Protein AF-A0A1M6ST79-F1 (afdb_monomer_lite)

pLDDT: mean 76.86, std 16.63, range [37.59, 95.06]

Foldseek 3Di:
DDDPPDDDVVNVVVVVLVCQAVVVDADWDQDLQQRAIGHHDDDPDPRHDDLQVLCCSQAVPDGQDPPDPVSVVVSVVSVPDDSVRNNVSSVVSCVVVVVVVVVVVVVVVVVPPDPPPPDDDDD

Radius of gyration: 23.15 Å; chains: 1; bounding box: 65×62×48 Å

Organism: NCBI:txid1470563

Sequence (123 aa):
MVDLSTHSGVNLVTEVKRRIEDGSIDALLFDLTTARFHYQGTRDYPRDVDSNSLIGVVFPIVKFDEDSVSHAATVSLLRELTDSKFKALRDVARCFFGAVIKHTKDRYSASRIKPEVAGQEGE

Secondary structure (DSSP, 8-state):
----TT--HHHHHHHHHHHHHTTSS---EEETTTTEEE-SSSS-S-SBPPHHHHHHHH-TTPPP-TT-HHHHHHHHHHHHS-HHHHHHHHHHHHHHHHHHHHHHHHHHHHTT-----------

Structure (mmCIF, N/CA/C/O backbone):
data_AF-A0A1M6ST79-F1
#
_entry.id   AF-A0A1M6ST79-F1
#
loop_
_atom_site.group_PDB
_atom_site.id
_atom_site.type_symbol
_atom_site.label_atom_id
_atom_site.label_alt_id
_atom_site.label_comp_id
_atom_site.label_asym_id
_atom_site.label_entity_id
_atom_site.label_seq_id
_atom_site.pdbx_PDB_ins_code
_atom_site.Cartn_x
_atom_site.Cartn_y
_atom_site.Cartn_z
_atom_site.occupancy
_atom_site.B_iso_or_equiv
_atom_site.auth_seq_id
_atom_site.auth_comp_id
_atom_site.auth_asym_id
_atom_site.auth_atom_id
_atom_site.pdbx_PDB_model_num
ATOM 1 N N . MET A 1 1 ? -28.087 -13.865 16.824 1.00 37.59 1 MET A N 1
ATOM 2 C CA . MET A 1 1 ? -27.020 -14.762 16.336 1.00 37.59 1 MET A CA 1
ATOM 3 C C . MET A 1 1 ? -26.844 -14.447 14.860 1.00 37.59 1 MET A C 1
ATOM 5 O O . MET A 1 1 ? -27.801 -14.632 14.123 1.00 37.59 1 MET A O 1
ATOM 9 N N . VAL A 1 2 ? -25.739 -13.815 14.459 1.00 43.12 2 VAL A N 1
ATOM 10 C CA . VAL A 1 2 ? -25.547 -13.405 13.056 1.00 43.12 2 VAL A CA 1
ATOM 11 C C . VAL A 1 2 ? -24.993 -14.601 12.291 1.00 43.12 2 VAL A C 1
ATOM 13 O O . VAL A 1 2 ? -23.914 -15.091 12.615 1.00 43.12 2 VAL A O 1
ATOM 16 N N . ASP A 1 3 ? -25.773 -15.089 11.332 1.00 41.72 3 ASP A N 1
ATOM 17 C CA . ASP A 1 3 ? -25.406 -16.176 10.432 1.00 41.72 3 ASP A CA 1
ATOM 18 C C . ASP A 1 3 ? -24.315 -15.698 9.455 1.00 41.72 3 ASP A C 1
ATOM 20 O O . ASP A 1 3 ? -24.500 -14.744 8.699 1.00 41.72 3 ASP A O 1
ATOM 24 N N . LEU A 1 4 ? -23.145 -16.336 9.521 1.00 50.66 4 LEU A N 1
ATOM 25 C CA . LEU A 1 4 ? -21.945 -16.023 8.735 1.00 50.66 4 LEU A CA 1
ATOM 26 C C . LEU A 1 4 ? -21.800 -16.923 7.494 1.00 50.66 4 LEU A C 1
ATOM 28 O O . LEU A 1 4 ? -20.781 -16.860 6.810 1.00 50.66 4 LEU A O 1
ATOM 32 N N . SER A 1 5 ? -22.797 -17.752 7.176 1.00 46.41 5 SER A N 1
ATOM 33 C CA . SER A 1 5 ? -22.636 -18.868 6.233 1.00 46.41 5 SER A CA 1
ATOM 34 C C . SER A 1 5 ? -22.495 -18.504 4.747 1.00 46.41 5 SER A C 1
ATOM 36 O O . SER A 1 5 ? -22.210 -19.392 3.951 1.00 46.41 5 SER A O 1
ATOM 38 N N . THR A 1 6 ? -22.627 -17.237 4.328 1.00 49.66 6 THR A N 1
ATOM 39 C CA . THR A 1 6 ? -22.534 -16.887 2.890 1.00 49.66 6 THR A CA 1
ATOM 40 C C . THR A 1 6 ? -21.896 -15.522 2.599 1.00 49.66 6 THR A C 1
ATOM 42 O O . THR A 1 6 ? -22.433 -14.713 1.847 1.00 49.66 6 THR A O 1
ATOM 45 N N . HIS A 1 7 ? -20.731 -15.227 3.176 1.00 49.00 7 HIS A N 1
ATOM 46 C CA . HIS A 1 7 ? -19.993 -14.005 2.842 1.00 49.00 7 HIS A CA 1
ATOM 47 C C . HIS A 1 7 ? -18.645 -14.368 2.223 1.00 49.00 7 HIS A C 1
ATOM 49 O O . HIS A 1 7 ? -17.735 -14.829 2.906 1.00 49.00 7 HIS A O 1
ATOM 55 N N . SER A 1 8 ? -18.528 -14.167 0.904 1.00 56.91 8 SER A N 1
ATOM 56 C CA . SER A 1 8 ? -17.246 -14.201 0.188 1.00 56.91 8 SER A CA 1
ATOM 57 C C . SER A 1 8 ? -16.178 -13.447 0.994 1.00 56.91 8 SER A C 1
ATOM 59 O O . SER A 1 8 ? -16.494 -12.436 1.620 1.00 56.91 8 SER A O 1
ATOM 61 N N . GLY A 1 9 ? -14.921 -13.898 1.007 1.00 59.78 9 GLY A N 1
ATOM 62 C CA . GLY A 1 9 ? -13.877 -13.293 1.857 1.00 59.78 9 GLY A CA 1
ATOM 63 C C . GLY A 1 9 ? -13.728 -11.766 1.711 1.00 59.78 9 GLY A C 1
ATOM 64 O O . GLY A 1 9 ? -13.319 -11.092 2.652 1.00 59.78 9 GLY A O 1
ATOM 65 N N . VAL A 1 10 ? -14.143 -11.199 0.571 1.00 63.22 10 VAL A N 1
ATOM 66 C CA . VAL A 1 10 ? -14.209 -9.748 0.313 1.00 63.22 10 VAL A CA 1
ATOM 67 C C . VAL A 1 10 ? -15.217 -9.033 1.224 1.00 63.22 10 VAL A C 1
ATOM 69 O O . VAL A 1 10 ? -14.940 -7.940 1.723 1.00 63.22 10 VAL A O 1
ATOM 72 N N . ASN A 1 11 ? -16.361 -9.663 1.492 1.00 76.06 11 ASN A N 1
ATOM 73 C CA . ASN A 1 11 ? -17.383 -9.123 2.384 1.00 76.06 11 ASN A CA 1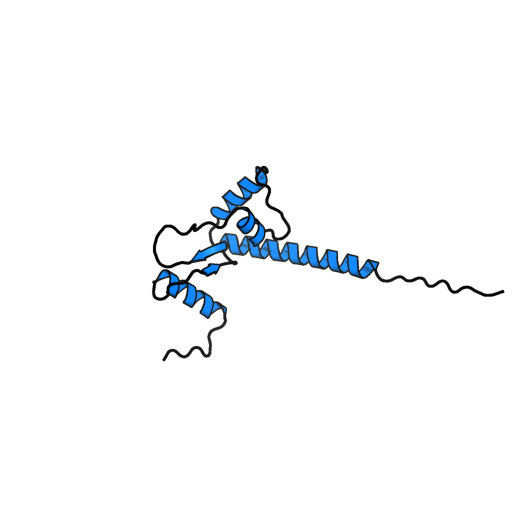
ATOM 74 C C . ASN A 1 11 ? -16.917 -9.150 3.846 1.00 76.06 11 ASN A C 1
ATOM 76 O O . ASN A 1 11 ? -17.210 -8.222 4.593 1.00 76.06 11 ASN A O 1
ATOM 80 N N . LEU A 1 12 ? -16.138 -10.166 4.241 1.00 83.75 12 LEU A N 1
ATOM 81 C CA . LEU A 1 12 ? -15.593 -10.257 5.596 1.00 83.75 12 LEU A CA 1
ATOM 82 C C . LEU A 1 12 ? -14.567 -9.150 5.874 1.00 83.75 12 LEU A C 1
ATOM 84 O O . LEU A 1 12 ? -14.654 -8.491 6.902 1.00 83.75 12 LEU A O 1
ATOM 88 N N . VAL A 1 13 ? -13.625 -8.905 4.955 1.00 82.81 13 VAL A N 1
ATOM 89 C CA . VAL A 1 13 ? -12.613 -7.842 5.126 1.00 82.81 13 VAL A CA 1
ATOM 90 C C . VAL A 1 13 ? -13.266 -6.463 5.181 1.00 82.81 13 VAL A C 1
ATOM 92 O O . VAL A 1 13 ? -12.880 -5.631 5.998 1.00 82.81 13 VAL A O 1
ATOM 95 N N . THR A 1 14 ? -14.272 -6.228 4.337 1.00 86.12 14 THR A N 1
ATOM 96 C CA . THR A 1 14 ? -15.045 -4.979 4.349 1.00 86.12 14 THR A CA 1
ATOM 97 C C . THR A 1 14 ? -15.756 -4.779 5.685 1.00 86.12 14 THR A C 1
ATOM 99 O O . THR A 1 14 ? -15.670 -3.702 6.267 1.00 86.12 14 THR A O 1
ATOM 102 N N . GLU A 1 15 ? -16.406 -5.821 6.207 1.00 87.69 15 GLU A N 1
ATOM 103 C CA . GLU A 1 15 ? -17.097 -5.747 7.495 1.00 87.69 15 GLU A CA 1
ATOM 104 C C . GLU A 1 15 ? -16.122 -5.553 8.663 1.00 87.69 15 GLU A C 1
ATOM 106 O O . GLU A 1 15 ? -16.392 -4.751 9.550 1.00 87.69 15 GLU A O 1
ATOM 111 N N . VAL A 1 16 ? -14.965 -6.222 8.655 1.00 88.19 16 VAL A N 1
ATOM 112 C CA . VAL A 1 16 ? -13.925 -6.029 9.680 1.00 88.19 16 VAL A CA 1
ATOM 113 C C . VAL A 1 16 ? -13.409 -4.590 9.669 1.00 88.19 16 VAL A C 1
ATOM 115 O O . VAL A 1 16 ? -13.353 -3.971 10.726 1.00 88.19 16 VAL A O 1
ATOM 118 N N . LYS A 1 17 ? -13.098 -4.024 8.495 1.00 87.25 17 LYS A N 1
ATOM 119 C CA . LYS A 1 17 ? -12.701 -2.609 8.370 1.00 87.25 17 LYS A CA 1
ATOM 120 C C . LYS A 1 17 ? -13.758 -1.674 8.941 1.00 87.25 17 LYS A C 1
ATOM 122 O O . LYS A 1 17 ? -13.435 -0.827 9.766 1.00 87.25 17 LYS A O 1
ATOM 127 N N . ARG A 1 18 ? -15.021 -1.885 8.553 1.00 87.50 18 ARG A N 1
ATOM 128 C CA . ARG A 1 18 ? -16.158 -1.097 9.034 1.00 87.50 18 ARG A CA 1
ATOM 129 C C . ARG A 1 18 ? -16.257 -1.142 10.561 1.00 87.50 18 ARG A C 1
ATOM 131 O O . ARG A 1 18 ? -16.437 -0.101 11.178 1.00 87.50 18 ARG A O 1
ATOM 138 N N . ARG A 1 19 ? -16.092 -2.329 11.155 1.00 88.75 19 ARG A N 1
ATOM 139 C CA . ARG A 1 19 ? -16.138 -2.537 12.610 1.00 88.75 19 ARG A CA 1
ATOM 140 C C . ARG A 1 19 ? -14.964 -1.918 13.372 1.00 88.75 19 ARG A C 1
ATOM 142 O O . ARG A 1 19 ? -15.108 -1.528 14.525 1.00 88.75 19 ARG A O 1
ATOM 149 N N . ILE A 1 20 ? -13.791 -1.855 12.748 1.00 88.25 20 ILE A N 1
ATOM 150 C CA . ILE A 1 20 ? -12.634 -1.151 13.313 1.00 88.25 20 ILE A CA 1
ATOM 151 C C . ILE A 1 20 ? -12.899 0.359 13.297 1.00 88.25 20 ILE A C 1
ATOM 153 O O . ILE A 1 20 ? -12.717 1.041 14.301 1.00 88.25 20 ILE A O 1
ATOM 157 N N . GLU A 1 21 ? -13.359 0.882 12.160 1.00 83.69 21 GLU A N 1
ATOM 158 C CA . GLU A 1 21 ? -13.600 2.315 11.955 1.00 83.69 21 GLU A CA 1
ATOM 159 C C . GLU A 1 21 ? -14.755 2.853 12.811 1.00 83.69 21 GLU A C 1
ATOM 161 O O . GLU A 1 21 ? -14.661 3.966 13.328 1.00 83.69 21 GLU A O 1
ATOM 166 N N . ASP A 1 22 ? -15.819 2.064 12.994 1.00 86.19 22 ASP A N 1
ATOM 167 C CA . ASP A 1 22 ? -16.944 2.402 13.876 1.00 86.19 22 ASP A CA 1
ATOM 168 C C . ASP A 1 22 ? -16.661 2.136 15.366 1.00 86.19 22 ASP A C 1
ATOM 170 O O . ASP A 1 22 ? -17.438 2.552 16.228 1.00 86.19 22 ASP A O 1
ATOM 174 N N . GLY A 1 23 ? -15.537 1.483 15.673 1.00 84.31 23 GLY A N 1
ATOM 175 C CA . GLY A 1 23 ? -15.093 1.195 17.028 1.00 84.31 23 GLY A CA 1
ATOM 176 C C . GLY A 1 23 ? -15.830 0.061 17.737 1.00 84.31 23 GLY A C 1
ATOM 177 O O . GLY A 1 23 ? -15.743 -0.062 18.960 1.00 84.31 23 GLY A O 1
ATOM 178 N N . SER A 1 24 ? -16.555 -0.776 16.999 1.00 86.75 24 SER A N 1
ATOM 179 C CA . SER A 1 24 ? -17.167 -1.989 17.545 1.00 86.75 24 SER A CA 1
ATOM 180 C C . SER A 1 24 ? -16.157 -3.101 17.834 1.00 86.75 24 SER A C 1
ATOM 182 O O . SER A 1 24 ? -16.477 -4.005 18.609 1.00 86.75 24 SER A O 1
ATOM 184 N N . ILE A 1 25 ? -14.955 -3.046 17.248 1.00 85.69 25 ILE A N 1
ATOM 185 C CA . ILE A 1 25 ? -13.829 -3.922 17.596 1.00 85.69 25 ILE A CA 1
ATOM 186 C C . ILE A 1 25 ? -12.524 -3.129 17.733 1.00 85.69 25 ILE A C 1
ATOM 188 O O . ILE A 1 25 ? -12.234 -2.254 16.919 1.00 85.69 25 ILE A O 1
ATOM 192 N N . ASP A 1 26 ? -11.717 -3.497 18.729 1.00 84.00 26 ASP A N 1
ATOM 193 C CA . ASP A 1 26 ? -10.348 -3.006 18.902 1.00 84.00 26 ASP A CA 1
ATOM 194 C C . ASP A 1 26 ? -9.379 -3.937 18.160 1.00 84.00 26 ASP A C 1
ATOM 196 O O . ASP A 1 26 ? -9.127 -5.072 18.577 1.00 84.00 26 ASP A O 1
ATOM 200 N N . ALA A 1 27 ? -8.914 -3.496 16.992 1.00 83.69 27 ALA A N 1
ATOM 201 C CA . ALA A 1 27 ? -7.983 -4.245 16.161 1.00 83.69 27 ALA A CA 1
ATOM 202 C C . ALA A 1 27 ? -7.149 -3.321 15.265 1.00 83.69 27 ALA A C 1
ATOM 204 O O . ALA A 1 27 ? -7.586 -2.239 14.869 1.00 83.69 27 ALA A O 1
ATOM 205 N N . LEU A 1 28 ? -5.965 -3.810 14.887 1.00 84.31 28 LEU A N 1
ATOM 206 C CA . LEU A 1 28 ? -5.114 -3.225 13.855 1.00 84.31 28 LEU A CA 1
ATOM 207 C C . LEU A 1 28 ? -5.185 -4.088 12.594 1.00 84.31 28 LEU A C 1
ATOM 209 O O . LEU A 1 28 ? -4.871 -5.280 12.630 1.00 84.31 28 LEU A O 1
ATOM 213 N N . LEU A 1 29 ? -5.549 -3.480 11.469 1.00 86.12 29 LEU A N 1
ATOM 214 C CA . LEU A 1 29 ? -5.564 -4.140 10.167 1.00 86.12 29 LEU A CA 1
ATOM 215 C C . LEU A 1 29 ? -4.648 -3.410 9.192 1.00 86.12 29 LEU A C 1
ATOM 217 O O . LEU A 1 29 ? -4.864 -2.238 8.896 1.00 86.12 29 LEU A O 1
ATOM 221 N N . PHE A 1 30 ? -3.678 -4.130 8.632 1.00 86.00 30 PHE A N 1
ATOM 222 C CA . PHE A 1 30 ? -2.892 -3.643 7.505 1.00 86.00 30 PHE A CA 1
ATOM 223 C C . PHE A 1 30 ? -3.488 -4.117 6.174 1.00 86.00 30 PHE A C 1
ATOM 225 O O . PHE A 1 30 ? -3.520 -5.315 5.882 1.00 86.00 30 PHE A O 1
ATOM 232 N N . ASP A 1 31 ? -3.952 -3.181 5.350 1.00 84.75 31 ASP A N 1
ATOM 233 C CA . ASP A 1 31 ? -4.505 -3.468 4.033 1.00 84.75 31 ASP A CA 1
ATOM 234 C C . ASP A 1 31 ? -3.418 -3.442 2.950 1.00 84.75 31 ASP A C 1
ATOM 236 O O . ASP A 1 31 ? -3.055 -2.393 2.420 1.00 84.75 31 ASP A O 1
ATOM 240 N N . LEU A 1 32 ? -2.964 -4.626 2.534 1.00 84.00 32 LEU A N 1
ATOM 241 C CA . LEU A 1 32 ? -2.005 -4.812 1.433 1.00 84.00 32 LEU A CA 1
ATOM 242 C C . LEU A 1 32 ? -2.518 -4.332 0.059 1.00 84.00 32 LEU A C 1
ATOM 244 O O . LEU A 1 32 ? -1.767 -4.337 -0.921 1.00 84.00 32 LEU A O 1
ATOM 248 N N . THR A 1 33 ? -3.803 -3.986 -0.065 1.00 84.12 33 THR A N 1
ATOM 249 C CA . THR A 1 33 ? -4.395 -3.438 -1.295 1.00 84.12 33 THR A CA 1
ATOM 250 C C . THR A 1 33 ? -4.272 -1.944 -1.446 1.00 84.12 33 THR A C 1
ATOM 252 O O . THR A 1 33 ? -4.175 -1.472 -2.578 1.00 84.12 33 THR A O 1
ATOM 255 N N . THR A 1 34 ? -4.181 -1.238 -0.332 1.00 83.12 34 THR A N 1
ATOM 256 C CA . THR A 1 34 ? -4.090 0.222 -0.284 1.00 83.12 34 THR A CA 1
ATOM 257 C C . THR A 1 34 ? -2.827 0.699 0.431 1.00 83.12 34 THR A C 1
ATOM 259 O O . THR A 1 34 ? -2.539 1.888 0.405 1.00 83.12 34 THR A O 1
ATOM 262 N N . ALA A 1 35 ? -2.064 -0.223 1.030 1.00 84.56 35 ALA A N 1
ATOM 263 C CA . ALA A 1 35 ? -0.936 0.047 1.916 1.00 84.56 35 ALA A CA 1
ATOM 264 C C . ALA A 1 35 ? -1.317 0.976 3.082 1.00 84.56 35 ALA A C 1
ATOM 266 O O . ALA A 1 35 ? -0.579 1.900 3.413 1.00 84.56 35 ALA A O 1
ATOM 267 N N . ARG A 1 36 ? -2.476 0.729 3.708 1.00 81.38 36 ARG A N 1
ATOM 268 C CA . ARG A 1 36 ? -3.001 1.545 4.815 1.00 81.38 36 ARG A CA 1
ATOM 269 C C . ARG A 1 36 ? -3.284 0.723 6.061 1.00 81.38 36 ARG A C 1
ATOM 271 O O . ARG A 1 36 ? -3.687 -0.437 5.975 1.00 81.38 36 ARG A O 1
ATOM 278 N N . PHE A 1 37 ? -3.110 1.355 7.217 1.00 84.12 37 PHE A N 1
ATOM 279 C CA . PHE A 1 37 ? -3.549 0.816 8.499 1.00 84.12 37 PHE A CA 1
ATOM 280 C C . PHE A 1 37 ? -4.963 1.302 8.839 1.00 8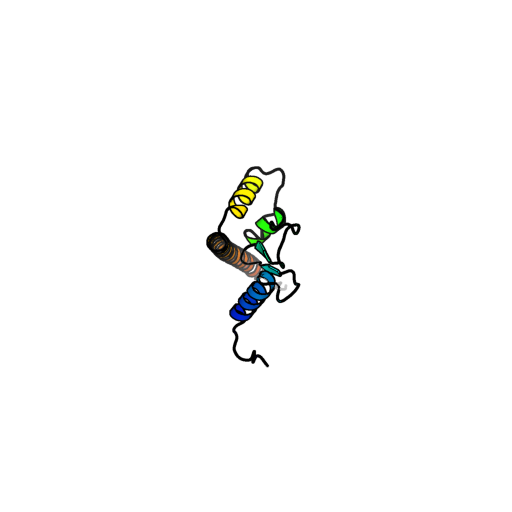4.12 37 PHE A C 1
ATOM 282 O O . PHE A 1 37 ? -5.246 2.497 8.765 1.00 84.12 37 PHE A O 1
ATOM 289 N N . HIS A 1 38 ? -5.827 0.377 9.256 1.00 82.19 38 HIS A N 1
ATOM 290 C CA . HIS A 1 38 ? -7.126 0.659 9.865 1.00 82.19 38 HIS A CA 1
ATOM 291 C C . HIS A 1 38 ? -7.043 0.323 11.360 1.00 82.19 38 HIS A C 1
ATOM 293 O O . HIS A 1 38 ? -6.627 -0.781 11.717 1.00 82.19 38 HIS A O 1
ATOM 299 N N . TYR A 1 39 ? -7.426 1.273 12.213 1.00 83.75 39 TYR A N 1
ATOM 300 C CA . TYR A 1 39 ? -7.503 1.134 13.671 1.00 83.75 39 TYR A CA 1
ATOM 301 C C . TYR A 1 39 ? -8.620 2.032 14.226 1.00 83.75 39 TYR A C 1
ATOM 303 O O . TYR A 1 39 ? -9.037 2.986 13.562 1.00 83.75 39 TYR A O 1
ATOM 311 N N . GLN A 1 40 ? -9.111 1.724 15.428 1.00 77.50 40 GLN A N 1
ATOM 312 C CA . GLN A 1 40 ? -10.200 2.464 16.065 1.00 77.50 40 GLN A CA 1
ATOM 313 C C . GLN A 1 40 ? -9.782 3.906 16.406 1.00 77.50 40 GLN A C 1
ATOM 315 O O . GLN A 1 40 ? -8.767 4.131 17.053 1.00 77.50 40 GLN A O 1
ATOM 320 N N . GLY A 1 41 ? -10.598 4.867 15.956 1.00 62.34 41 GLY A N 1
ATOM 321 C CA . GLY A 1 41 ? -10.578 6.311 16.230 1.00 62.34 41 GLY A CA 1
ATOM 322 C C . GLY A 1 41 ? -9.403 6.929 17.011 1.00 62.34 41 GLY A C 1
ATOM 323 O O . GLY A 1 41 ? -9.355 6.843 18.230 1.00 62.34 41 GLY A O 1
ATOM 324 N N . THR A 1 42 ? -8.615 7.760 16.306 1.00 51.62 42 THR A N 1
ATOM 325 C CA . THR A 1 42 ? -7.662 8.791 16.802 1.00 51.62 42 THR A CA 1
ATOM 326 C C . THR A 1 42 ? -6.391 8.273 17.497 1.00 51.62 42 THR A C 1
ATOM 328 O O . THR A 1 42 ? -6.442 7.369 18.305 1.00 51.62 42 THR A O 1
ATOM 331 N N . ARG A 1 43 ? -5.182 8.805 17.304 1.00 51.84 43 ARG A N 1
ATOM 332 C CA . ARG A 1 43 ? -4.602 9.757 16.337 1.00 51.84 43 ARG A CA 1
ATOM 333 C C . ARG A 1 43 ? -3.090 9.496 16.156 1.00 51.84 43 ARG A C 1
ATOM 335 O O . ARG A 1 43 ? -2.463 10.206 15.378 1.00 51.84 43 ARG A O 1
ATOM 342 N N . ASP A 1 44 ? -2.546 8.473 16.821 1.00 50.47 44 ASP A N 1
ATOM 343 C CA . ASP A 1 44 ? -1.103 8.330 17.053 1.00 50.47 44 ASP A CA 1
ATOM 344 C C . ASP A 1 44 ? -0.488 7.089 16.404 1.00 50.47 44 ASP A C 1
ATOM 346 O O . ASP A 1 44 ? 0.727 6.908 16.450 1.00 50.47 44 ASP A O 1
ATOM 350 N N . TYR A 1 45 ? -1.293 6.239 15.754 1.00 53.59 45 TYR A N 1
ATOM 351 C CA . TYR A 1 45 ? -0.715 5.196 14.916 1.00 53.59 45 TYR A CA 1
ATOM 352 C C . TYR A 1 45 ? -0.295 5.812 13.579 1.00 53.59 45 TYR A C 1
ATOM 354 O O . TYR A 1 45 ? -1.132 6.481 12.950 1.00 53.59 45 TYR A O 1
ATOM 362 N N . PRO A 1 46 ? 0.960 5.615 13.125 1.00 56.69 46 PRO A N 1
ATOM 363 C CA . PRO A 1 46 ? 1.381 6.094 11.820 1.00 56.69 46 PRO A CA 1
ATOM 364 C C . PRO A 1 46 ? 0.432 5.517 10.771 1.00 56.69 46 PRO A C 1
ATOM 366 O O . PRO A 1 46 ? 0.351 4.307 10.570 1.00 56.69 46 PRO A O 1
ATOM 369 N N . ARG A 1 47 ? -0.341 6.404 10.133 1.00 60.03 47 ARG A N 1
ATOM 370 C CA . ARG A 1 47 ? -1.216 6.020 9.015 1.00 60.03 47 ARG A CA 1
ATOM 371 C C . ARG A 1 47 ? -0.394 5.554 7.823 1.00 60.03 47 ARG A C 1
ATOM 373 O O . ARG A 1 47 ? -0.866 4.737 7.035 1.00 60.03 47 ARG A O 1
ATOM 380 N N . ASP A 1 48 ? 0.823 6.075 7.734 1.00 69.00 48 ASP A N 1
ATOM 381 C CA . ASP A 1 48 ? 1.721 5.852 6.628 1.00 69.00 48 ASP A CA 1
ATOM 382 C C . ASP A 1 48 ? 2.663 4.701 6.949 1.00 69.00 48 ASP A C 1
ATOM 384 O O . ASP A 1 48 ? 3.404 4.707 7.932 1.00 69.00 48 ASP A O 1
ATOM 388 N N . VAL A 1 49 ? 2.644 3.725 6.056 1.00 82.06 49 VAL A N 1
ATOM 389 C CA . VAL A 1 49 ? 3.654 2.680 5.958 1.00 82.06 49 VAL A CA 1
ATOM 390 C C . VAL A 1 49 ? 5.019 3.321 5.685 1.00 82.06 49 VAL A C 1
ATOM 392 O O . VAL A 1 49 ? 5.116 4.345 4.997 1.00 82.06 49 VAL A O 1
ATOM 395 N N . ASP A 1 50 ? 6.091 2.727 6.212 1.00 87.31 50 ASP A N 1
ATOM 396 C CA . ASP A 1 50 ? 7.445 3.188 5.917 1.00 87.31 50 ASP A CA 1
ATOM 397 C C . ASP A 1 50 ? 7.748 3.116 4.408 1.00 87.31 50 ASP A C 1
ATOM 399 O O . ASP A 1 50 ? 7.165 2.328 3.660 1.00 87.31 50 ASP A O 1
ATOM 403 N N . SER A 1 51 ? 8.669 3.959 3.944 1.00 90.81 51 SER A N 1
ATOM 404 C CA . SER A 1 51 ? 9.000 4.105 2.522 1.00 90.81 51 SER A CA 1
ATOM 405 C C . SER A 1 51 ? 9.388 2.789 1.845 1.00 90.81 51 SER A C 1
ATOM 407 O O . SER A 1 51 ? 8.980 2.536 0.710 1.00 90.81 51 SER A O 1
ATOM 409 N N . ASN A 1 52 ? 10.140 1.932 2.541 1.00 90.44 52 ASN A N 1
ATOM 410 C CA . ASN A 1 52 ? 10.594 0.661 1.993 1.00 90.44 52 ASN A CA 1
ATOM 411 C C . ASN A 1 52 ? 9.429 -0.319 1.833 1.00 90.44 52 ASN A C 1
ATOM 413 O O . ASN A 1 52 ? 9.271 -0.921 0.772 1.00 90.44 52 ASN A O 1
ATOM 417 N N . SER A 1 53 ? 8.572 -0.431 2.843 1.00 88.38 53 SER A N 1
ATOM 418 C CA . SER A 1 53 ? 7.371 -1.261 2.768 1.00 88.38 53 SER A CA 1
ATOM 419 C C . SER A 1 53 ? 6.379 -0.745 1.716 1.00 88.38 53 SER A C 1
ATOM 421 O O . SER A 1 53 ? 5.804 -1.547 0.979 1.00 88.38 53 SER A O 1
ATOM 423 N N . LEU A 1 54 ? 6.216 0.576 1.570 1.00 90.75 54 LEU A N 1
ATOM 424 C CA . LEU A 1 54 ? 5.337 1.173 0.556 1.00 90.75 54 LEU A CA 1
ATOM 425 C C . LEU A 1 54 ? 5.807 0.840 -0.867 1.00 90.75 54 LEU A C 1
ATOM 427 O O . LEU A 1 54 ? 5.006 0.421 -1.707 1.00 90.75 54 LEU A O 1
ATOM 431 N N . ILE A 1 55 ? 7.113 0.965 -1.119 1.00 91.75 55 ILE A N 1
ATOM 432 C CA . ILE A 1 55 ? 7.728 0.545 -2.381 1.00 91.75 55 ILE A CA 1
ATOM 433 C C . ILE A 1 55 ? 7.587 -0.961 -2.566 1.00 91.75 55 ILE A C 1
ATOM 435 O O . ILE A 1 55 ? 7.163 -1.382 -3.634 1.00 91.75 55 ILE A O 1
ATOM 439 N N . GLY A 1 56 ? 7.848 -1.774 -1.543 1.00 89.62 56 GLY A N 1
ATOM 440 C CA . GLY A 1 56 ? 7.753 -3.232 -1.631 1.00 89.62 56 GLY A CA 1
ATOM 441 C C . GLY A 1 56 ? 6.347 -3.748 -1.957 1.00 89.62 56 GLY A C 1
ATOM 442 O O . GLY A 1 56 ? 6.207 -4.750 -2.659 1.00 89.62 56 GLY A O 1
ATOM 443 N N . VAL A 1 57 ? 5.292 -3.055 -1.512 1.00 89.50 57 VAL A N 1
ATOM 444 C CA . VAL A 1 57 ? 3.901 -3.417 -1.844 1.00 89.50 57 VAL A CA 1
ATOM 445 C C . VAL A 1 57 ? 3.604 -3.233 -3.337 1.00 89.50 57 VAL A C 1
ATOM 447 O O . VAL A 1 57 ? 2.886 -4.051 -3.919 1.00 89.50 57 VAL A O 1
ATOM 450 N N . VAL A 1 58 ? 4.139 -2.181 -3.963 1.00 90.69 58 VAL A N 1
ATOM 451 C CA . VAL A 1 58 ? 3.879 -1.852 -5.378 1.00 90.69 58 VAL A CA 1
ATOM 452 C C . VAL A 1 58 ? 4.914 -2.494 -6.306 1.00 90.69 58 VAL A C 1
ATOM 454 O O . VAL A 1 58 ? 4.565 -3.074 -7.333 1.00 90.69 58 VAL A O 1
ATOM 457 N N . PHE A 1 59 ? 6.184 -2.436 -5.923 1.00 90.19 59 PHE A N 1
ATOM 458 C CA . PHE A 1 59 ? 7.357 -2.847 -6.684 1.00 90.19 59 PHE A CA 1
ATOM 459 C C . PHE A 1 59 ? 8.160 -3.911 -5.912 1.00 90.19 59 PHE A C 1
ATOM 461 O O . PHE A 1 59 ? 9.257 -3.636 -5.432 1.00 90.19 59 PHE A O 1
ATOM 468 N N . PRO A 1 60 ? 7.666 -5.159 -5.808 1.00 83.88 60 PRO A N 1
ATOM 469 C CA . PRO A 1 60 ? 8.218 -6.179 -4.905 1.00 83.88 60 PRO A CA 1
ATOM 470 C C . PRO A 1 60 ? 9.657 -6.622 -5.210 1.00 83.88 60 PRO A C 1
ATOM 472 O O . PRO A 1 60 ? 10.275 -7.283 -4.381 1.00 83.88 60 PRO A O 1
ATOM 475 N N . ILE A 1 61 ? 10.191 -6.299 -6.391 1.00 85.19 61 ILE A N 1
ATOM 476 C CA . ILE A 1 61 ? 11.573 -6.625 -6.780 1.00 85.19 61 ILE A CA 1
ATOM 477 C C . ILE A 1 61 ? 12.531 -5.433 -6.664 1.00 85.19 61 ILE A C 1
ATOM 479 O O . ILE A 1 61 ? 13.723 -5.581 -6.922 1.00 85.19 61 ILE A O 1
ATOM 483 N N . VAL A 1 62 ? 12.016 -4.250 -6.322 1.00 86.12 62 VAL A N 1
ATOM 484 C CA . VAL A 1 62 ? 12.808 -3.030 -6.174 1.00 86.12 62 VAL A CA 1
ATOM 485 C C . VAL A 1 62 ? 13.140 -2.859 -4.700 1.00 86.12 62 VAL A C 1
ATOM 487 O O . VAL A 1 62 ? 12.248 -2.792 -3.857 1.00 86.12 62 VAL A O 1
ATOM 490 N N . LYS A 1 63 ? 14.433 -2.776 -4.385 1.00 88.00 63 LYS A N 1
ATOM 491 C CA . LYS A 1 63 ? 14.886 -2.390 -3.049 1.00 88.00 63 LYS A CA 1
ATOM 492 C C . LYS A 1 63 ? 14.822 -0.869 -2.939 1.00 88.00 63 LYS A C 1
ATOM 494 O O . LYS A 1 63 ? 15.342 -0.178 -3.815 1.00 88.00 63 LYS A O 1
ATOM 499 N N . PHE A 1 64 ? 14.195 -0.358 -1.882 1.00 90.38 64 PHE A N 1
ATOM 500 C CA . PHE A 1 64 ? 14.224 1.074 -1.607 1.00 90.38 64 PHE A CA 1
ATOM 501 C C . PHE A 1 64 ? 15.657 1.528 -1.301 1.00 90.38 64 PHE A C 1
ATOM 503 O O . PHE A 1 64 ? 16.441 0.800 -0.691 1.00 90.38 64 PHE A O 1
ATOM 510 N N . ASP A 1 65 ? 15.973 2.732 -1.755 1.00 92.12 65 ASP A N 1
ATOM 511 C CA . ASP A 1 65 ? 17.273 3.383 -1.616 1.00 92.12 65 ASP A CA 1
ATOM 512 C C . ASP A 1 65 ? 16.976 4.777 -1.080 1.00 92.12 65 ASP A C 1
ATOM 514 O O . ASP A 1 65 ? 16.253 5.537 -1.727 1.00 92.12 65 ASP A O 1
ATOM 518 N N . GLU A 1 66 ? 17.445 5.048 0.133 1.00 89.00 66 GLU A N 1
ATOM 519 C CA . GLU A 1 66 ? 17.154 6.283 0.859 1.00 89.00 66 GLU A CA 1
ATOM 520 C C . GLU A 1 66 ? 17.863 7.500 0.258 1.00 89.00 66 GLU A C 1
ATOM 522 O O . GLU A 1 66 ? 17.332 8.607 0.337 1.00 89.00 66 GLU A O 1
ATOM 527 N N . ASP A 1 67 ? 18.987 7.282 -0.429 1.00 93.69 67 ASP A N 1
ATOM 528 C CA . ASP A 1 67 ? 19.762 8.333 -1.093 1.00 93.69 67 ASP A CA 1
ATOM 529 C C . ASP A 1 67 ? 19.239 8.631 -2.511 1.00 93.69 67 ASP A C 1
ATOM 531 O O . ASP A 1 67 ? 19.617 9.617 -3.154 1.00 93.69 67 ASP A O 1
ATOM 535 N N . SER A 1 68 ? 18.333 7.795 -3.025 1.00 95.06 68 SER A N 1
ATOM 536 C CA . SER A 1 68 ? 17.759 7.950 -4.359 1.00 95.06 68 SER A CA 1
ATOM 537 C C . SER A 1 68 ? 16.624 8.972 -4.366 1.00 95.06 68 SER A C 1
ATOM 539 O O . SER A 1 68 ? 15.501 8.712 -3.924 1.00 95.06 68 SER A O 1
ATOM 541 N N . VAL A 1 69 ? 16.881 10.123 -4.996 1.00 94.12 69 VAL A N 1
ATOM 542 C CA . VAL A 1 69 ? 15.869 11.169 -5.246 1.00 94.12 69 VAL A CA 1
ATOM 543 C C . VAL A 1 69 ? 14.645 10.602 -5.973 1.00 94.12 69 VAL A C 1
ATOM 545 O O . VAL A 1 69 ? 13.510 10.950 -5.652 1.00 94.12 69 VAL A O 1
ATOM 548 N N . SER A 1 70 ? 14.855 9.687 -6.922 1.00 93.81 70 SER A N 1
ATOM 549 C CA . SER A 1 70 ? 13.770 9.038 -7.665 1.00 93.81 70 SER A CA 1
ATOM 550 C C . SER A 1 70 ? 12.907 8.150 -6.768 1.00 93.81 70 SER A C 1
ATOM 552 O O . SER A 1 70 ? 11.683 8.129 -6.915 1.00 93.81 70 SER A O 1
ATOM 554 N N . HIS A 1 71 ? 13.516 7.423 -5.826 1.00 93.81 71 HIS A N 1
ATOM 555 C CA . HIS A 1 71 ? 12.772 6.600 -4.874 1.00 93.81 71 HIS A CA 1
ATOM 556 C C . HIS A 1 71 ? 12.002 7.464 -3.873 1.00 93.81 71 HIS A C 1
ATOM 558 O O . HIS A 1 71 ? 10.822 7.202 -3.640 1.00 93.81 71 HIS A O 1
ATOM 564 N N . ALA A 1 72 ? 12.616 8.530 -3.354 1.00 92.62 72 ALA A N 1
ATOM 565 C CA . ALA A 1 72 ? 11.937 9.497 -2.496 1.00 92.62 72 ALA A CA 1
ATOM 566 C C . ALA A 1 72 ? 10.733 10.146 -3.209 1.00 92.62 72 ALA A C 1
ATOM 568 O O . ALA A 1 72 ? 9.630 10.164 -2.665 1.00 92.62 72 ALA A O 1
ATOM 569 N N . ALA A 1 73 ? 10.903 10.590 -4.460 1.00 93.38 73 ALA A N 1
ATOM 570 C CA . ALA A 1 73 ? 9.815 11.145 -5.267 1.00 93.38 73 ALA A CA 1
ATOM 571 C C . ALA A 1 73 ? 8.697 10.121 -5.525 1.00 93.38 73 ALA A C 1
ATOM 573 O O . ALA A 1 73 ? 7.515 10.451 -5.432 1.00 93.38 73 ALA A O 1
ATOM 574 N N . THR A 1 74 ? 9.058 8.864 -5.797 1.00 93.19 74 THR A N 1
ATOM 575 C CA . THR A 1 74 ? 8.087 7.776 -5.981 1.00 93.19 74 THR A CA 1
ATOM 576 C C . THR A 1 74 ? 7.271 7.546 -4.712 1.00 93.19 74 THR A C 1
ATOM 578 O O . THR A 1 74 ? 6.051 7.440 -4.789 1.00 93.19 74 THR A O 1
ATOM 581 N N . VAL A 1 75 ? 7.911 7.510 -3.541 1.00 92.56 75 VAL A N 1
ATOM 582 C CA . VAL A 1 75 ? 7.221 7.371 -2.249 1.00 92.56 75 VAL A CA 1
ATOM 583 C C . VAL A 1 75 ? 6.239 8.518 -2.025 1.00 92.56 75 VAL A C 1
ATOM 585 O O . VAL A 1 75 ? 5.092 8.255 -1.666 1.00 92.56 75 VAL A O 1
ATOM 588 N N . SER A 1 76 ? 6.650 9.765 -2.274 1.00 91.44 76 SER A N 1
ATOM 589 C CA . SER A 1 76 ? 5.763 10.929 -2.147 1.00 91.44 76 SER A CA 1
ATOM 590 C C . SER A 1 76 ? 4.534 10.800 -3.047 1.00 91.44 76 SER A C 1
ATOM 592 O O . SER A 1 76 ? 3.409 10.926 -2.569 1.00 91.44 76 SER A O 1
ATOM 594 N N . LEU A 1 77 ? 4.729 10.433 -4.318 1.00 92.25 77 LEU A N 1
ATOM 595 C CA . LEU A 1 77 ? 3.625 10.205 -5.252 1.00 92.25 77 LEU A CA 1
ATOM 596 C C . LEU A 1 77 ? 2.695 9.083 -4.782 1.00 92.25 77 LEU A C 1
ATOM 598 O O . LEU A 1 77 ? 1.480 9.239 -4.839 1.00 92.25 77 LEU A O 1
ATOM 602 N N . LEU A 1 78 ? 3.244 7.963 -4.299 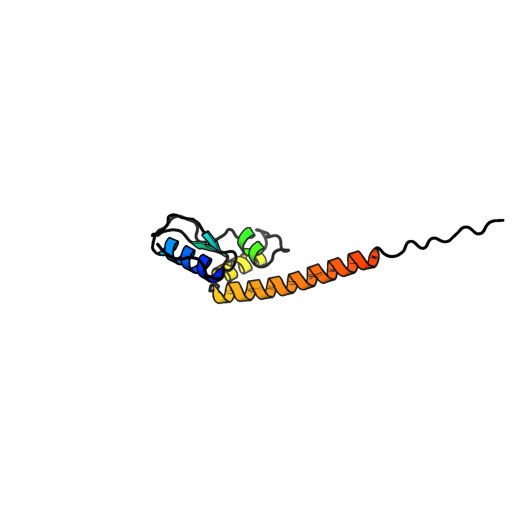1.00 91.69 78 LEU A N 1
ATOM 603 C CA . LEU A 1 78 ? 2.453 6.834 -3.803 1.00 91.69 78 LEU A CA 1
ATOM 604 C C . LEU A 1 78 ? 1.569 7.220 -2.610 1.00 91.69 78 LEU A C 1
ATOM 606 O O . LEU A 1 78 ? 0.438 6.741 -2.531 1.00 91.69 78 LEU A O 1
ATOM 610 N N . ARG A 1 79 ? 2.051 8.092 -1.716 1.00 89.56 79 ARG A N 1
ATOM 611 C CA . ARG A 1 79 ? 1.283 8.585 -0.558 1.00 89.56 79 ARG A CA 1
ATOM 612 C C . ARG A 1 79 ? 0.121 9.496 -0.955 1.00 89.56 79 ARG A C 1
ATOM 614 O O . ARG A 1 79 ? -0.905 9.502 -0.282 1.00 89.56 79 ARG A O 1
ATOM 621 N N . GLU A 1 80 ? 0.260 10.235 -2.052 1.00 90.06 80 GLU A N 1
ATOM 622 C CA . GLU A 1 80 ? -0.778 11.141 -2.563 1.00 90.06 80 GLU A CA 1
ATOM 623 C C . GLU A 1 80 ? -1.890 10.420 -3.344 1.00 90.06 80 GLU A C 1
ATOM 625 O O . GLU A 1 80 ? -2.947 10.998 -3.619 1.00 90.06 80 GLU A O 1
ATOM 630 N N . LEU A 1 81 ? -1.689 9.150 -3.713 1.00 90.06 81 LEU A N 1
ATOM 631 C CA . LEU A 1 81 ? -2.694 8.389 -4.447 1.00 90.06 81 LEU A CA 1
ATOM 632 C C . LEU A 1 81 ? -3.928 8.092 -3.586 1.00 90.06 81 LEU A C 1
ATOM 634 O O . LEU A 1 81 ? -3.859 7.713 -2.416 1.00 90.06 81 LEU A O 1
ATOM 638 N N . THR A 1 82 ? -5.096 8.174 -4.224 1.00 89.50 82 THR A N 1
ATOM 639 C CA . THR A 1 82 ? -6.325 7.593 -3.676 1.00 89.50 82 THR A CA 1
ATOM 640 C C . THR A 1 82 ? -6.222 6.067 -3.665 1.00 89.50 82 THR A C 1
ATOM 642 O O . THR A 1 82 ? -5.576 5.485 -4.537 1.00 89.50 82 THR A O 1
ATOM 645 N N . ASP A 1 83 ? -6.945 5.404 -2.760 1.00 86.25 83 ASP A N 1
ATOM 646 C CA . ASP A 1 83 ? -6.957 3.935 -2.625 1.00 86.25 83 ASP A CA 1
ATOM 647 C C . ASP A 1 83 ? -7.210 3.208 -3.949 1.00 86.25 83 ASP A C 1
ATOM 649 O O . ASP A 1 83 ? -6.545 2.227 -4.279 1.00 86.25 83 ASP A O 1
ATOM 653 N N . SER A 1 84 ? -8.140 3.727 -4.752 1.00 88.25 84 SER A N 1
ATOM 654 C CA . SER A 1 84 ? -8.459 3.192 -6.077 1.00 88.25 84 SER A CA 1
ATOM 655 C C . SER A 1 84 ? -7.285 3.272 -7.056 1.00 88.25 84 SER A C 1
ATOM 657 O O . SER A 1 84 ? -7.014 2.303 -7.767 1.00 88.25 84 SER A O 1
ATOM 659 N N . LYS A 1 85 ? -6.568 4.403 -7.085 1.00 92.56 85 LYS A N 1
ATOM 660 C CA . LYS A 1 85 ? -5.409 4.616 -7.962 1.00 92.56 85 LYS A CA 1
ATOM 661 C C . LYS A 1 85 ? -4.207 3.805 -7.492 1.00 92.56 85 LYS A C 1
ATOM 663 O O . LYS A 1 85 ? -3.540 3.194 -8.322 1.00 92.56 85 LYS A O 1
ATOM 668 N N . PHE A 1 86 ? -3.974 3.750 -6.181 1.00 91.94 86 PHE A N 1
ATOM 669 C CA . PHE A 1 86 ? -2.927 2.924 -5.587 1.00 91.94 86 PHE A CA 1
ATOM 670 C C . PHE A 1 86 ? -3.137 1.448 -5.935 1.00 91.94 86 PHE A C 1
ATOM 672 O O . PHE A 1 86 ? -2.241 0.796 -6.473 1.00 91.94 86 PHE A O 1
ATOM 679 N N . LYS A 1 87 ? -4.355 0.939 -5.711 1.00 90.50 87 LYS A N 1
ATOM 680 C CA . LYS A 1 87 ? -4.725 -0.438 -6.047 1.00 90.50 87 LYS A CA 1
ATOM 681 C C . LYS A 1 87 ? -4.503 -0.733 -7.530 1.00 90.50 87 LYS A C 1
ATOM 683 O O . LYS A 1 87 ? -3.882 -1.742 -7.849 1.00 90.50 87 LYS A O 1
ATOM 688 N N . ALA A 1 88 ? -4.968 0.144 -8.421 1.00 92.56 88 ALA A N 1
ATOM 689 C CA . ALA A 1 88 ? -4.800 -0.033 -9.861 1.00 92.56 88 ALA A CA 1
ATOM 690 C C . ALA A 1 88 ? -3.318 -0.088 -10.268 1.00 92.56 88 ALA A C 1
ATOM 692 O O . ALA A 1 88 ? -2.915 -1.005 -10.981 1.00 92.56 88 ALA A O 1
ATOM 693 N N . LEU A 1 89 ? -2.495 0.843 -9.770 1.00 92.44 89 LEU A N 1
ATOM 694 C CA . LEU A 1 89 ? -1.052 0.856 -10.021 1.00 92.44 89 LEU A CA 1
ATOM 695 C C . LEU A 1 89 ? -0.387 -0.436 -9.535 1.00 92.44 89 LEU A C 1
ATOM 697 O O . LEU A 1 89 ? 0.358 -1.071 -10.281 1.00 92.44 89 LEU A O 1
ATOM 701 N N . ARG A 1 90 ? -0.686 -0.849 -8.302 1.00 91.81 90 ARG A N 1
ATOM 702 C CA . ARG A 1 90 ? -0.171 -2.083 -7.708 1.00 91.81 90 ARG A CA 1
ATOM 703 C C . ARG A 1 90 ? -0.565 -3.310 -8.529 1.00 91.81 90 ARG A C 1
ATOM 705 O O . ARG A 1 90 ? 0.268 -4.180 -8.759 1.00 91.81 90 ARG A O 1
ATOM 712 N N . ASP A 1 91 ? -1.813 -3.399 -8.976 1.00 91.69 91 ASP A N 1
ATOM 713 C CA . ASP A 1 91 ? -2.298 -4.543 -9.753 1.00 91.69 91 ASP A CA 1
ATOM 714 C C . ASP A 1 91 ? -1.597 -4.622 -11.123 1.00 91.69 91 ASP A C 1
ATOM 716 O O . ASP A 1 91 ? -1.162 -5.702 -11.533 1.00 91.69 91 ASP A O 1
ATOM 720 N N . VAL A 1 92 ? -1.385 -3.477 -11.786 1.00 90.81 92 VAL A N 1
ATOM 721 C CA . VAL A 1 92 ? -0.591 -3.386 -13.025 1.00 90.81 92 VAL A CA 1
ATOM 722 C C . VAL A 1 92 ? 0.857 -3.811 -12.783 1.00 90.81 92 VAL A C 1
ATOM 724 O O . VAL A 1 92 ? 1.383 -4.654 -13.513 1.00 90.81 92 VAL A O 1
ATOM 727 N N . ALA A 1 93 ? 1.490 -3.285 -11.734 1.00 89.19 93 ALA A N 1
ATOM 728 C CA . ALA A 1 93 ? 2.863 -3.618 -11.382 1.00 89.19 93 ALA A CA 1
ATOM 729 C C . ALA A 1 93 ? 3.020 -5.121 -11.088 1.00 89.19 93 ALA A C 1
ATOM 731 O O . ALA A 1 93 ? 3.913 -5.772 -11.628 1.00 89.19 93 ALA A O 1
ATOM 732 N N . ARG A 1 94 ? 2.104 -5.720 -10.316 1.00 86.94 94 ARG A N 1
ATOM 733 C CA . ARG A 1 94 ? 2.107 -7.164 -10.023 1.00 86.94 94 ARG A CA 1
ATOM 734 C C . ARG A 1 94 ? 1.911 -8.018 -11.270 1.00 86.94 94 ARG A C 1
ATOM 736 O O . ARG A 1 94 ? 2.557 -9.057 -11.376 1.00 86.94 94 ARG A O 1
ATOM 743 N N . CYS A 1 95 ? 1.063 -7.595 -12.207 1.00 85.94 95 CYS A N 1
ATOM 744 C CA . CYS A 1 95 ? 0.901 -8.284 -13.488 1.00 85.94 95 CYS A CA 1
ATOM 745 C C . CYS A 1 95 ? 2.214 -8.274 -14.286 1.00 85.94 95 CYS A C 1
ATOM 747 O O . CYS A 1 95 ? 2.686 -9.326 -14.725 1.00 85.94 95 CYS A O 1
ATOM 749 N N . PHE A 1 96 ? 2.850 -7.104 -14.389 1.00 85.06 96 PHE A N 1
ATOM 750 C CA . PHE A 1 96 ? 4.131 -6.949 -15.071 1.00 85.06 96 PHE A CA 1
ATOM 751 C C . PHE A 1 96 ? 5.231 -7.806 -14.428 1.00 85.06 96 PHE A C 1
ATOM 753 O O . PHE A 1 96 ? 5.867 -8.611 -15.107 1.00 85.06 96 PHE A O 1
ATOM 760 N N . PHE A 1 97 ? 5.419 -7.715 -13.108 1.00 81.94 97 PHE A N 1
ATOM 761 C CA . PHE A 1 97 ? 6.436 -8.508 -12.412 1.00 81.94 97 PHE A CA 1
ATOM 762 C C . PHE A 1 97 ? 6.128 -10.005 -12.423 1.00 81.94 97 PHE A C 1
ATOM 764 O O . PHE A 1 97 ? 7.047 -10.806 -12.566 1.00 81.94 97 PHE A O 1
ATOM 771 N N . GLY A 1 98 ? 4.857 -10.401 -12.340 1.00 80.38 98 GLY A N 1
ATOM 772 C CA . GLY A 1 98 ? 4.447 -11.796 -12.496 1.00 80.38 98 GLY A CA 1
ATOM 773 C C . GLY A 1 98 ? 4.847 -12.361 -13.860 1.00 80.38 98 GLY A C 1
ATOM 774 O O . GLY A 1 98 ? 5.388 -13.466 -13.933 1.00 80.38 98 GLY A O 1
ATOM 775 N N . ALA A 1 99 ? 4.664 -11.584 -14.931 1.00 77.25 99 ALA A N 1
ATOM 776 C CA . ALA A 1 99 ? 5.109 -11.959 -16.270 1.00 77.25 99 ALA A CA 1
ATOM 777 C C . ALA A 1 99 ? 6.641 -12.055 -16.367 1.00 77.25 99 ALA A C 1
ATOM 779 O O . ALA A 1 99 ? 7.159 -13.037 -16.903 1.00 77.25 99 ALA A O 1
ATOM 780 N N . VAL A 1 100 ? 7.371 -11.087 -15.800 1.00 76.75 100 VAL A N 1
ATOM 781 C CA . 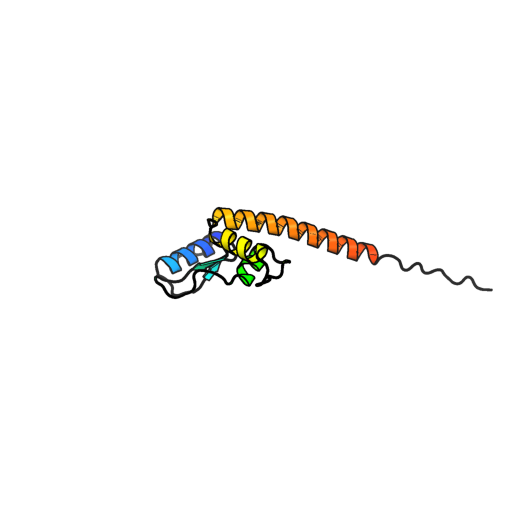VAL A 1 100 ? 8.844 -11.091 -15.774 1.00 76.75 100 VAL A CA 1
ATOM 782 C C . VAL A 1 100 ? 9.383 -12.307 -15.017 1.00 76.75 100 VAL A C 1
ATOM 784 O O . VAL A 1 100 ? 10.242 -13.011 -15.544 1.00 76.75 100 VAL A O 1
ATOM 787 N N . ILE A 1 101 ? 8.852 -12.600 -13.825 1.00 76.25 101 ILE A N 1
ATOM 788 C CA . ILE A 1 101 ? 9.255 -13.752 -13.000 1.00 76.25 101 ILE A CA 1
ATOM 789 C C . ILE A 1 101 ? 8.949 -15.073 -13.713 1.00 76.25 101 ILE A C 1
ATOM 791 O O . ILE A 1 101 ? 9.759 -16.000 -13.681 1.00 76.25 101 ILE A O 1
ATOM 795 N N . LYS A 1 102 ? 7.792 -15.180 -14.376 1.00 75.19 102 LYS A N 1
ATOM 796 C CA . LYS A 1 102 ? 7.450 -16.375 -15.154 1.00 75.19 102 LYS A CA 1
ATOM 797 C C . LYS A 1 102 ? 8.449 -16.582 -16.292 1.00 75.19 102 LYS A C 1
ATOM 799 O O . LYS A 1 102 ? 9.025 -17.656 -16.418 1.00 75.19 102 LYS A O 1
ATOM 804 N N . HIS A 1 103 ? 8.713 -15.535 -17.065 1.00 72.50 103 HIS A N 1
ATOM 805 C CA . HIS A 1 103 ? 9.625 -15.606 -18.197 1.00 72.50 103 HIS A CA 1
ATOM 806 C C . HIS A 1 103 ? 11.079 -15.900 -17.778 1.00 72.50 103 HIS A C 1
ATOM 808 O O . HIS A 1 103 ? 11.769 -16.660 -18.460 1.00 72.50 103 HIS A O 1
ATOM 814 N N . THR A 1 104 ? 11.562 -15.368 -16.649 1.00 72.31 104 THR A N 1
ATOM 815 C CA . THR A 1 104 ? 12.887 -15.745 -16.128 1.00 72.31 104 THR A CA 1
ATOM 816 C C . THR A 1 104 ? 12.916 -17.205 -15.683 1.00 72.31 104 THR A C 1
ATOM 818 O O . THR A 1 104 ? 13.844 -17.926 -16.049 1.00 72.31 104 THR A O 1
ATOM 821 N N . LYS A 1 105 ? 11.886 -17.685 -14.976 1.00 71.44 105 LYS A N 1
ATOM 822 C CA . LYS A 1 105 ? 11.781 -19.091 -14.554 1.00 71.44 105 LYS A CA 1
ATOM 823 C C . LYS A 1 105 ? 11.748 -20.062 -15.741 1.00 71.44 105 LYS A C 1
ATOM 825 O O . LYS A 1 105 ? 12.416 -21.099 -15.692 1.00 71.44 105 LYS A O 1
ATOM 830 N N . ASP A 1 106 ? 11.032 -19.714 -16.806 1.00 73.94 106 ASP A N 1
ATOM 831 C CA . ASP A 1 106 ? 10.947 -20.522 -18.025 1.00 73.94 106 ASP A CA 1
ATOM 832 C C . ASP A 1 106 ? 12.315 -20.603 -18.730 1.00 73.94 106 ASP A C 1
ATOM 834 O O . ASP A 1 106 ? 12.744 -21.691 -19.118 1.00 73.94 106 ASP A O 1
ATOM 838 N N . ARG A 1 107 ? 13.071 -19.494 -18.796 1.00 63.88 107 ARG A N 1
ATOM 839 C CA . ARG A 1 107 ? 14.445 -19.496 -19.338 1.00 63.88 107 ARG A CA 1
ATOM 840 C C . ARG A 1 107 ? 15.417 -20.335 -18.508 1.00 63.88 107 ARG A C 1
ATOM 842 O O . ARG A 1 107 ? 16.202 -21.081 -19.082 1.00 63.88 107 ARG A O 1
ATOM 849 N N . TYR A 1 108 ? 15.365 -20.256 -17.178 1.00 58.00 108 TYR A N 1
ATOM 850 C CA . TYR A 1 108 ? 16.221 -21.088 -16.319 1.00 58.00 108 TYR A CA 1
ATOM 851 C C . TYR A 1 108 ? 15.878 -22.581 -16.408 1.00 58.00 108 TYR A C 1
ATOM 853 O O . TYR A 1 108 ? 16.768 -23.423 -16.297 1.00 58.00 108 TYR A O 1
ATOM 861 N N . SER A 1 109 ? 14.607 -22.918 -16.638 1.00 61.50 109 SER A N 1
ATOM 862 C CA . SER A 1 109 ? 14.164 -24.309 -16.791 1.00 61.50 109 SER A CA 1
ATOM 863 C C . SER A 1 109 ? 14.547 -24.889 -18.159 1.00 61.50 109 SER A C 1
ATOM 865 O O . SER A 1 109 ? 14.954 -26.046 -18.236 1.00 61.50 109 SER A O 1
ATOM 867 N N . ALA A 1 110 ? 14.498 -24.081 -19.224 1.00 58.84 110 ALA A N 1
ATOM 868 C CA . ALA A 1 110 ? 14.916 -24.483 -20.568 1.00 58.84 110 ALA A CA 1
ATOM 869 C C . ALA A 1 110 ? 16.431 -24.748 -20.676 1.00 58.84 110 ALA A C 1
ATOM 871 O O . ALA A 1 110 ? 16.847 -25.663 -21.382 1.00 58.84 110 ALA A O 1
ATOM 872 N N . SER A 1 111 ? 17.260 -24.014 -19.928 1.00 58.06 111 SER A N 1
ATOM 873 C CA . SER A 1 111 ? 18.721 -24.193 -19.925 1.00 58.06 111 SER A CA 1
ATOM 874 C C . SER A 1 111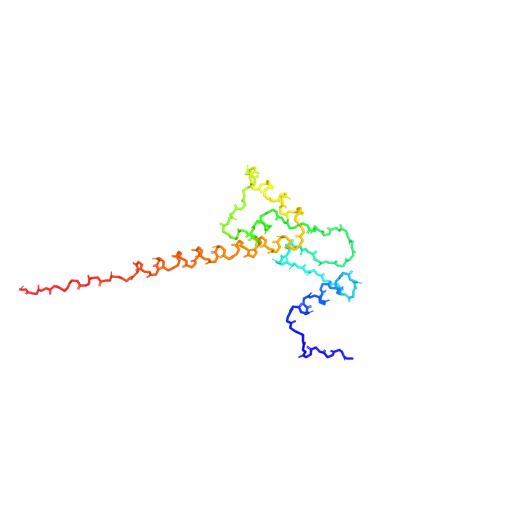 ? 19.211 -25.469 -19.224 1.00 58.06 111 SER A C 1
ATOM 876 O O . SER A 1 111 ? 20.404 -25.761 -19.267 1.00 58.06 111 SER A O 1
ATOM 878 N N . ARG A 1 112 ? 18.332 -26.232 -18.554 1.00 53.12 112 ARG A N 1
ATOM 879 C CA . ARG A 1 112 ? 18.705 -27.427 -17.772 1.00 53.12 112 ARG A CA 1
ATOM 880 C C . ARG A 1 112 ? 18.521 -28.753 -18.522 1.00 53.12 112 ARG A C 1
ATOM 882 O O . ARG A 1 112 ? 18.824 -29.803 -17.961 1.00 53.12 112 ARG A O 1
ATOM 889 N N . ILE A 1 113 ? 18.062 -28.726 -19.776 1.00 53.31 113 ILE A N 1
ATOM 890 C CA . ILE A 1 113 ? 17.906 -29.923 -20.615 1.00 53.31 113 ILE A CA 1
ATOM 891 C C . ILE A 1 113 ? 19.020 -29.952 -21.666 1.00 53.31 113 ILE A C 1
ATOM 893 O O . ILE A 1 113 ? 18.828 -29.483 -22.781 1.00 53.31 113 ILE A O 1
ATOM 897 N N . LYS A 1 114 ? 20.185 -30.494 -21.293 1.00 52.19 114 LYS A N 1
ATOM 898 C CA . LYS A 1 114 ? 21.102 -31.244 -22.174 1.00 52.19 114 LYS A CA 1
ATOM 899 C C . LYS A 1 114 ? 22.210 -31.904 -21.334 1.00 52.19 114 LYS A C 1
ATOM 901 O O . LYS A 1 114 ? 23.210 -31.259 -21.035 1.00 52.19 114 LYS A O 1
ATOM 906 N N . PRO A 1 115 ? 22.088 -33.190 -20.975 1.00 43.94 115 PRO A N 1
ATOM 907 C CA . PRO A 1 115 ? 23.239 -34.067 -20.903 1.00 43.94 115 PRO A CA 1
ATOM 908 C C . PRO A 1 115 ? 23.379 -34.724 -22.279 1.00 43.94 115 PRO A C 1
ATOM 910 O O . PRO A 1 115 ? 22.675 -35.675 -22.608 1.00 43.94 115 PRO A O 1
ATOM 913 N N . GLU A 1 116 ? 24.250 -34.173 -23.118 1.00 45.06 116 GLU A N 1
ATOM 914 C CA . GLU A 1 116 ? 24.726 -34.871 -24.310 1.00 45.06 116 GLU A CA 1
ATOM 915 C C . GLU A 1 116 ? 25.713 -35.937 -23.815 1.00 45.06 116 GLU A C 1
ATOM 917 O O . GLU A 1 116 ? 26.894 -35.675 -23.604 1.00 45.06 116 GLU A O 1
ATOM 922 N N . VAL A 1 117 ? 25.191 -37.122 -23.490 1.00 52.78 117 VAL A N 1
ATOM 923 C CA . VAL A 1 117 ? 26.011 -38.297 -23.186 1.00 52.78 117 VAL A CA 1
ATOM 924 C C . VAL A 1 117 ? 26.529 -38.814 -24.524 1.00 52.78 117 VAL A C 1
ATOM 926 O O . VAL A 1 117 ? 25.866 -39.606 -25.191 1.00 52.78 117 VAL A O 1
ATOM 929 N N . ALA A 1 118 ? 27.690 -38.318 -24.947 1.00 46.62 118 ALA A N 1
ATOM 930 C CA . ALA A 1 118 ? 28.462 -38.951 -26.004 1.00 46.62 118 ALA A CA 1
ATOM 931 C C . ALA A 1 118 ? 29.014 -40.267 -25.441 1.00 46.62 118 ALA A C 1
ATOM 933 O O . ALA A 1 118 ? 29.907 -40.272 -24.591 1.00 46.62 118 ALA A O 1
ATOM 934 N N . GLY A 1 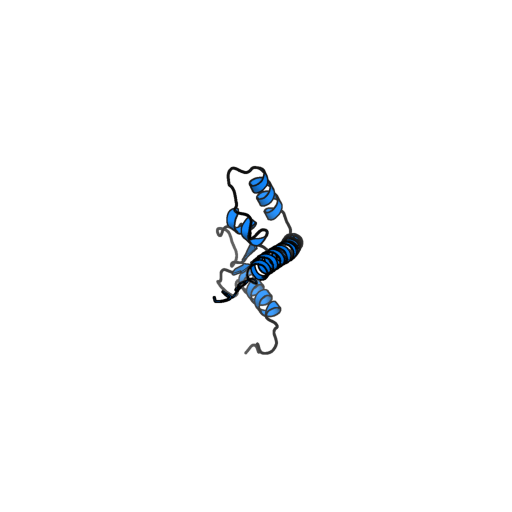119 ? 28.402 -41.376 -25.856 1.00 46.19 119 GLY A N 1
ATOM 935 C CA . GLY A 1 119 ? 28.894 -42.715 -25.575 1.00 46.19 119 GLY A CA 1
ATOM 936 C C . GLY A 1 119 ? 30.303 -42.882 -26.132 1.00 46.19 119 GLY A C 1
ATOM 937 O O . GLY A 1 119 ? 30.572 -42.532 -27.278 1.00 46.19 119 GLY A O 1
ATOM 938 N N . GLN A 1 120 ? 31.194 -43.402 -25.292 1.00 44.94 120 GLN A N 1
ATOM 939 C CA . GLN A 1 120 ? 32.468 -43.963 -25.715 1.00 44.94 120 GLN A CA 1
ATOM 940 C C . GLN A 1 120 ? 32.182 -45.149 -26.640 1.00 44.94 120 GLN A C 1
ATOM 942 O O . GLN A 1 120 ? 31.665 -46.173 -26.191 1.00 44.94 120 GLN A O 1
ATOM 947 N N . GLU A 1 121 ? 32.505 -45.005 -27.922 1.00 44.88 121 GLU A N 1
ATOM 948 C CA . GLU A 1 121 ? 32.734 -46.155 -28.791 1.00 44.88 121 GLU A CA 1
ATOM 949 C C . GLU A 1 121 ? 34.051 -46.806 -28.359 1.00 44.88 121 GLU A C 1
ATOM 951 O O . GLU A 1 121 ? 35.060 -46.128 -28.153 1.00 44.88 121 GLU A O 1
ATOM 956 N N . GLY A 1 122 ? 33.989 -48.112 -28.112 1.00 49.44 122 GLY A N 1
ATOM 957 C CA . GLY A 1 122 ? 35.143 -48.922 -27.767 1.00 49.44 122 GLY A CA 1
ATOM 958 C C . GLY A 1 122 ? 35.963 -49.290 -28.997 1.00 49.44 122 GLY A C 1
ATOM 959 O O . GLY A 1 122 ? 35.404 -49.544 -30.061 1.00 49.44 122 GLY A O 1
ATOM 960 N N . GLU A 1 123 ? 37.269 -49.391 -28.782 1.00 43.91 123 GLU A N 1
ATOM 961 C CA . GLU A 1 123 ? 38.192 -50.299 -29.468 1.00 43.91 123 GLU A CA 1
ATOM 962 C C . GLU A 1 123 ? 39.192 -50.834 -28.439 1.00 43.91 123 GLU A C 1
ATOM 964 O O . GLU A 1 123 ? 39.651 -50.034 -27.586 1.00 43.91 123 GLU A O 1
#